Protein AF-A0A933HJ21-F1 (afdb_monomer)

Solvent-accessible surface area (backbone atoms only — not comparable to full-atom values): 8090 Å² total; per-residue (Å²): 137,88,83,89,79,90,79,92,65,59,69,70,59,53,52,50,42,47,50,52,15,63,75,68,75,46,56,46,66,61,54,52,51,47,52,55,55,64,53,69,78,46,102,63,80,81,67,73,83,73,51,72,70,55,31,57,49,48,50,71,50,69,80,52,71,69,54,49,54,50,50,52,51,45,52,51,29,51,75,68,71,67,54,47,75,68,54,48,53,50,48,49,55,53,48,53,50,50,53,52,40,50,52,53,22,52,52,29,45,50,52,47,13,60,76,69,74,48,51,55,69,57,47,30,56,78,70,70,52,74,79,80,80,89,124

Sequence (135 aa):
MGEAVILNLPEVVAARARQVASQTHRRVEDVLIEWLYQDALEPGAQALPHTEAELLQNINLGLSEVQWQRYHALVAKRRAETLTPQERHELVAMSDQIEQANAQRIESLVELAKLRQTSLDNLMHDLGITAPAYV

Secondary structure (DSSP, 8-state):
-PPP------HHHHHHHHHHHHHHT--HHHHHHHHHHHHTT-SS----PPPHHHHHHHHH----HHHHHHHHHHHHHHHTT---HHHHHHHHHHHHHHHHHHHHHHHHHHHHHHHTT--HHHHHHHTTPPPP---

Mean predicted aligned error: 14.51 Å

Nearest PDB structures (foldseek):
  6x94-assembly1_A  TM=4.654E-01  e=4.045E+00  Methanosarcina mazei Go1
  6dzi-assembly1_x  TM=3.267E-01  e=3.046E+00  Mycolicibacterium smegmatis MC2 155
  6hdz-assembly1_A  TM=4.062E-01  e=8.952E+00  Pseudomonas aeruginosa

pLDDT: mean 79.29, std 16.49, range [31.67, 97.62]

Structure (mmCIF, N/CA/C/O backbone):
data_AF-A0A933HJ21-F1
#
_entry.id   AF-A0A933HJ21-F1
#
loop_
_atom_site.group_PDB
_atom_site.id
_atom_site.type_symbol
_atom_site.label_atom_id
_atom_site.label_alt_id
_atom_site.label_comp_id
_atom_site.label_asym_id
_atom_site.label_entity_id
_atom_site.label_seq_id
_atom_site.pdbx_PDB_ins_code
_atom_site.Cartn_x
_atom_site.Cartn_y
_atom_site.Cartn_z
_atom_site.occupancy
_atom_site.B_iso_or_equiv
_atom_site.auth_seq_id
_atom_site.auth_comp_id
_atom_site.auth_asym_id
_atom_site.auth_atom_id
_atom_site.pdbx_PDB_model_num
ATOM 1 N N . MET A 1 1 ? 7.904 33.568 30.549 1.00 39.34 1 MET A N 1
ATOM 2 C CA . MET A 1 1 ? 7.290 34.294 29.418 1.00 39.34 1 MET A CA 1
ATOM 3 C C . MET A 1 1 ? 6.371 33.302 28.735 1.00 39.34 1 MET A C 1
ATOM 5 O O . MET A 1 1 ? 6.862 32.245 28.371 1.00 39.34 1 MET A O 1
ATOM 9 N N . GLY A 1 2 ? 5.060 33.545 28.719 1.00 57.31 2 GLY A N 1
ATOM 10 C CA . GLY A 1 2 ? 4.098 32.639 28.084 1.00 57.31 2 GLY A CA 1
ATOM 11 C C . GLY A 1 2 ? 3.806 33.117 26.668 1.00 57.31 2 GLY A C 1
ATOM 12 O O . GLY A 1 2 ? 3.466 34.284 26.490 1.00 57.31 2 GLY A O 1
ATOM 13 N N . GLU A 1 3 ? 3.971 32.241 25.685 1.00 70.00 3 GLU A N 1
ATOM 14 C CA . GLU A 1 3 ? 3.563 32.478 24.302 1.00 70.00 3 GLU A CA 1
ATOM 15 C C . GLU A 1 3 ? 2.151 31.908 24.116 1.00 70.00 3 GLU A C 1
ATOM 17 O O . GLU A 1 3 ? 1.863 30.796 24.559 1.00 70.00 3 GLU A O 1
ATOM 22 N N . ALA A 1 4 ? 1.242 32.694 23.539 1.00 73.19 4 ALA A N 1
ATOM 23 C CA . ALA A 1 4 ? -0.133 32.269 23.303 1.00 73.19 4 ALA A CA 1
ATOM 24 C C . ALA A 1 4 ? -0.254 31.722 21.878 1.00 73.19 4 ALA A C 1
ATOM 26 O O . ALA A 1 4 ? 0.022 32.435 20.915 1.00 73.19 4 ALA A O 1
ATOM 27 N N . VAL A 1 5 ? -0.694 30.471 21.750 1.00 68.81 5 VAL A N 1
ATOM 28 C CA . VAL A 1 5 ? -0.871 29.787 20.464 1.00 68.81 5 VAL A CA 1
ATOM 29 C C . VAL A 1 5 ? -2.349 29.457 20.276 1.00 68.81 5 VAL A C 1
ATOM 31 O O . VAL A 1 5 ? -3.000 28.953 21.191 1.00 68.81 5 VAL A O 1
ATOM 34 N N . ILE A 1 6 ? -2.890 29.749 19.092 1.00 76.69 6 ILE A N 1
ATOM 35 C CA . ILE A 1 6 ? -4.263 29.393 18.716 1.00 76.69 6 ILE A CA 1
ATOM 36 C C . ILE A 1 6 ? -4.210 28.082 17.934 1.00 76.69 6 ILE A C 1
ATOM 38 O O . ILE A 1 6 ? -3.559 28.003 16.895 1.00 76.69 6 ILE A O 1
ATOM 42 N N . LEU A 1 7 ? -4.906 27.060 18.431 1.00 70.94 7 LEU A N 1
ATOM 43 C CA . LEU A 1 7 ? -4.965 25.738 17.813 1.00 70.94 7 LEU A CA 1
ATOM 44 C C . LEU A 1 7 ? -6.322 25.548 17.133 1.00 70.94 7 LEU A C 1
ATOM 46 O O . LEU A 1 7 ? -7.363 25.628 17.787 1.00 70.94 7 LEU A O 1
ATOM 50 N N . ASN A 1 8 ? -6.314 25.281 15.826 1.00 72.38 8 ASN A N 1
ATOM 51 C CA . ASN A 1 8 ? -7.513 24.866 15.104 1.00 72.38 8 ASN A CA 1
ATOM 52 C C . ASN A 1 8 ? -7.621 23.338 15.165 1.00 72.38 8 ASN A C 1
ATOM 54 O O . ASN A 1 8 ? -6.852 22.635 14.512 1.00 72.38 8 ASN A O 1
ATOM 58 N N . LEU A 1 9 ? -8.533 22.833 15.996 1.00 71.50 9 LEU A N 1
ATOM 59 C CA . LEU A 1 9 ? -8.699 21.402 16.246 1.00 71.50 9 LEU A CA 1
ATOM 60 C C . LEU A 1 9 ? -9.934 20.868 15.510 1.00 71.50 9 LEU A C 1
ATOM 62 O O . LEU A 1 9 ? -10.975 21.531 15.529 1.00 71.50 9 LEU A O 1
ATOM 66 N N . PRO A 1 10 ? -9.879 19.648 14.944 1.00 71.62 10 PRO A N 1
ATOM 67 C CA . PRO A 1 10 ? -11.075 18.958 14.476 1.00 71.62 10 PRO A CA 1
ATOM 68 C C . PRO A 1 10 ? -12.120 18.848 15.594 1.00 71.62 10 PRO A C 1
ATOM 70 O O . PRO A 1 10 ? -11.778 18.595 16.753 1.00 71.62 10 PRO A O 1
ATOM 73 N N . GLU A 1 11 ? -13.402 18.987 15.248 1.00 66.31 11 GLU A N 1
ATOM 74 C CA . GLU A 1 11 ? -14.509 19.023 16.218 1.00 66.31 11 GLU A CA 1
ATOM 75 C C . GLU A 1 11 ? -14.522 17.793 17.143 1.00 66.31 11 GLU A C 1
ATOM 77 O O . GLU A 1 11 ? -14.707 17.916 18.354 1.00 66.31 11 GLU A O 1
ATOM 82 N N . VAL A 1 12 ? -14.204 16.620 16.589 1.00 61.22 12 VAL A N 1
ATOM 83 C CA . VAL A 1 12 ? -14.104 15.347 17.320 1.00 61.22 12 VAL A CA 1
ATOM 84 C C . VAL A 1 12 ? -13.010 15.384 18.396 1.00 61.22 12 VAL A C 1
ATOM 86 O O . VAL A 1 12 ? -13.229 14.938 19.524 1.00 61.22 12 VAL A O 1
ATOM 89 N N . VAL A 1 13 ? -11.839 15.949 18.083 1.00 72.19 13 VAL A N 1
ATOM 90 C CA . VAL A 1 13 ? -10.703 16.049 19.018 1.00 72.19 13 VAL A CA 1
ATOM 91 C C . VAL A 1 13 ? -11.027 17.040 20.133 1.00 72.19 13 VAL A C 1
ATOM 93 O O . VAL A 1 13 ? -10.821 16.747 21.312 1.00 72.19 13 VAL A O 1
ATOM 96 N N . ALA A 1 14 ? -11.617 18.183 19.777 1.00 77.50 14 ALA A N 1
ATOM 97 C CA . ALA A 1 14 ? -12.049 19.185 20.744 1.00 77.50 14 ALA A CA 1
ATOM 98 C C . ALA A 1 14 ? -13.138 18.650 21.692 1.00 77.50 14 ALA A C 1
ATOM 100 O O . ALA A 1 14 ? -13.105 18.942 22.889 1.00 77.50 14 ALA A O 1
ATOM 101 N N . ALA A 1 15 ? -14.090 17.859 21.186 1.00 70.88 15 ALA A N 1
ATOM 102 C CA . ALA A 1 15 ? -15.126 17.228 22.002 1.00 70.88 15 ALA A CA 1
ATOM 103 C C . ALA A 1 15 ? -14.524 16.222 22.995 1.00 70.88 15 ALA A C 1
ATOM 105 O O . ALA A 1 15 ? -14.838 16.259 24.188 1.00 70.88 15 ALA A O 1
ATOM 106 N N . ARG A 1 16 ? -13.592 15.381 22.532 1.00 68.56 16 ARG A N 1
ATOM 107 C CA . ARG A 1 16 ? -12.910 14.392 23.374 1.00 68.56 16 ARG A CA 1
ATOM 108 C C . ARG A 1 16 ? -12.058 15.043 24.464 1.00 68.56 16 ARG A C 1
ATOM 110 O O . ARG A 1 16 ? -12.124 14.610 25.611 1.00 68.56 16 ARG A O 1
ATOM 117 N N . ALA A 1 17 ? -11.312 16.101 24.142 1.00 78.38 17 ALA A N 1
ATOM 118 C CA . ALA A 1 17 ? -10.515 16.840 25.125 1.00 78.38 17 ALA A CA 1
ATOM 119 C C . ALA A 1 17 ? -11.397 17.420 26.243 1.00 78.38 17 ALA A C 1
ATOM 121 O O . ALA A 1 17 ? -11.086 17.270 27.424 1.00 78.38 17 ALA A O 1
ATOM 122 N N . ARG A 1 18 ? -12.549 18.007 25.885 1.00 83.88 18 ARG A N 1
ATOM 123 C CA . ARG A 1 18 ? -13.529 18.512 26.865 1.00 83.88 18 ARG A CA 1
ATOM 124 C C . ARG A 1 18 ? -14.114 17.401 27.733 1.00 83.88 18 ARG A C 1
ATOM 126 O O . ARG A 1 18 ? -14.305 17.607 28.928 1.00 83.88 18 ARG A O 1
ATOM 133 N N . GLN A 1 19 ? -14.389 16.236 27.151 1.00 74.75 19 GLN A N 1
ATOM 134 C CA . GLN A 1 19 ? -14.909 15.084 27.884 1.00 74.75 19 GLN A CA 1
ATOM 135 C C . GLN A 1 19 ? -13.886 14.530 28.885 1.00 74.75 19 GLN A C 1
ATOM 137 O O . GLN A 1 19 ? -14.235 14.228 30.021 1.00 74.75 19 GLN A O 1
ATOM 142 N N . VAL A 1 20 ? -12.616 14.416 28.497 1.00 74.75 20 VAL A N 1
ATOM 143 C CA . VAL A 1 20 ? -11.556 13.955 29.407 1.00 74.75 20 VAL A CA 1
ATOM 144 C C . VAL A 1 20 ? -11.326 14.972 30.521 1.00 74.75 20 VAL A C 1
ATOM 146 O O . VAL A 1 20 ? -11.216 14.588 31.684 1.00 74.75 20 VAL A O 1
ATOM 149 N N . ALA A 1 21 ? -11.324 16.264 30.193 1.00 88.12 21 ALA A N 1
ATOM 150 C CA . ALA A 1 21 ? -11.221 17.347 31.165 1.00 88.12 21 ALA A CA 1
ATOM 151 C C . ALA A 1 21 ? -12.350 17.292 32.212 1.00 88.12 21 ALA A C 1
ATOM 153 O O . ALA A 1 21 ? -12.082 17.364 33.412 1.00 88.12 21 ALA A O 1
ATOM 154 N N . SER A 1 22 ? -13.599 17.068 31.783 1.00 87.62 22 SER A N 1
ATOM 155 C CA . SER A 1 22 ? -14.736 16.964 32.706 1.00 87.62 22 SER A CA 1
ATOM 156 C C . SER A 1 22 ? -14.679 15.713 33.585 1.00 87.62 22 SER A C 1
ATOM 158 O O . SER A 1 22 ? -14.943 15.797 34.781 1.00 87.62 22 SER A O 1
ATOM 160 N N . GLN A 1 23 ? -14.277 14.566 33.030 1.00 79.25 23 GLN A N 1
ATOM 161 C CA . GLN A 1 23 ? -14.153 13.314 33.784 1.00 79.25 23 GLN A CA 1
ATOM 162 C C . GLN A 1 23 ? -13.027 13.372 34.820 1.00 79.25 23 GLN A C 1
ATOM 164 O O . GLN A 1 23 ? -13.178 12.894 35.943 1.00 79.25 23 GLN A O 1
ATOM 169 N N . THR A 1 24 ? -11.903 13.983 34.454 1.00 78.88 24 THR A N 1
ATOM 170 C CA . THR A 1 24 ? -10.705 14.056 35.301 1.00 78.88 24 THR A CA 1
ATOM 171 C C . THR A 1 24 ? -10.677 15.282 36.214 1.00 78.88 24 THR A C 1
ATOM 173 O O . THR A 1 24 ? -9.744 15.416 37.000 1.00 78.88 24 THR A O 1
ATOM 176 N N . HIS A 1 25 ? -11.692 16.156 36.147 1.00 89.50 25 HIS A N 1
ATOM 177 C CA . HIS A 1 25 ? -11.733 17.450 36.846 1.00 89.50 25 HIS A CA 1
ATOM 178 C C . HIS A 1 25 ? -10.494 18.319 36.564 1.00 89.50 25 HIS A C 1
ATOM 180 O O . HIS A 1 25 ? -9.984 19.021 37.437 1.00 89.50 25 HIS A O 1
ATOM 186 N N . ARG A 1 26 ? -10.005 18.270 35.323 1.00 87.25 26 ARG A N 1
ATOM 187 C CA . ARG A 1 26 ? -8.855 19.044 34.844 1.00 87.25 26 ARG A CA 1
ATOM 188 C C . ARG A 1 26 ? -9.307 20.108 33.856 1.00 87.25 26 ARG A C 1
ATOM 190 O O . ARG A 1 26 ? -10.406 20.041 33.308 1.00 87.25 26 ARG A O 1
ATOM 197 N N . ARG A 1 27 ? -8.454 21.100 33.612 1.00 90.25 27 ARG A N 1
ATOM 198 C CA . ARG A 1 27 ? -8.696 22.088 32.557 1.00 90.25 27 ARG A CA 1
ATOM 199 C C . ARG A 1 27 ? -8.394 21.460 31.195 1.00 90.25 27 ARG A C 1
ATOM 201 O O . ARG A 1 27 ? -7.539 20.582 31.088 1.00 90.25 27 ARG A O 1
ATOM 208 N N . VAL A 1 28 ? -9.098 21.895 30.153 1.00 85.00 28 VAL A N 1
ATOM 209 C CA . VAL A 1 28 ? -8.967 21.305 28.810 1.00 85.00 28 VAL A CA 1
ATOM 210 C C . VAL A 1 28 ? -7.591 21.582 28.203 1.00 85.00 28 VAL A C 1
ATOM 212 O O . VAL A 1 28 ? -7.022 20.722 27.543 1.00 85.00 28 VAL A O 1
ATOM 215 N N . GLU A 1 29 ? -7.022 22.746 28.493 1.00 86.69 29 GLU A N 1
ATOM 216 C CA . GLU A 1 29 ? -5.670 23.142 28.119 1.00 86.69 29 GLU A CA 1
ATOM 217 C C . GLU A 1 29 ? -4.605 22.224 28.721 1.00 86.69 29 GLU A C 1
ATOM 219 O O . GLU A 1 29 ? -3.685 21.853 28.006 1.00 86.69 29 GLU A O 1
ATOM 224 N N . ASP A 1 30 ? -4.748 21.778 29.972 1.00 84.56 30 ASP A N 1
ATOM 225 C CA . ASP A 1 30 ? -3.770 20.881 30.603 1.00 84.56 30 ASP A CA 1
ATOM 226 C C . ASP A 1 30 ? -3.779 19.496 29.940 1.00 84.56 30 ASP A C 1
ATOM 228 O O . ASP A 1 30 ? -2.734 18.867 29.794 1.00 84.56 30 ASP A O 1
ATOM 232 N N . VAL A 1 31 ? -4.959 19.034 29.516 1.00 79.56 31 VAL A N 1
ATOM 233 C CA . VAL A 1 31 ? -5.126 17.777 28.770 1.00 79.56 31 VAL A CA 1
ATOM 234 C C . VAL A 1 31 ? -4.533 17.901 27.367 1.00 79.56 31 VAL A C 1
ATOM 236 O O . VAL A 1 31 ? -3.816 17.010 26.926 1.00 79.56 31 VAL A O 1
ATOM 239 N N . LEU A 1 32 ? -4.792 19.015 26.675 1.00 83.25 32 LEU A N 1
ATOM 240 C CA . LEU A 1 32 ? -4.245 19.271 25.339 1.00 83.25 32 LEU A CA 1
ATOM 241 C C . LEU A 1 32 ? -2.722 19.403 25.367 1.00 83.25 32 LEU A C 1
ATOM 243 O O . LEU A 1 32 ? -2.046 18.839 24.517 1.00 83.25 32 LEU A O 1
ATOM 247 N N . ILE A 1 33 ? -2.185 20.118 26.352 1.00 81.69 33 ILE A N 1
ATOM 248 C CA . ILE A 1 33 ? -0.746 20.269 26.557 1.00 81.69 33 ILE A CA 1
ATOM 249 C C . ILE A 1 33 ? -0.105 18.906 26.836 1.00 81.69 33 ILE A C 1
ATOM 251 O O . ILE A 1 33 ? 0.929 18.592 26.258 1.00 81.69 33 ILE A O 1
ATOM 255 N N . GLU A 1 34 ? -0.725 18.069 27.669 1.00 73.94 34 GLU A N 1
ATOM 256 C CA . GLU A 1 34 ? -0.237 16.713 27.925 1.00 73.94 34 GLU A CA 1
ATOM 257 C C . GLU A 1 34 ? -0.264 15.843 26.666 1.00 73.94 34 GLU A C 1
ATOM 259 O O . GLU A 1 34 ? 0.721 15.169 26.396 1.00 73.94 34 GLU A O 1
ATOM 264 N N . TRP A 1 35 ? -1.327 15.894 25.860 1.00 76.12 35 TRP A N 1
ATOM 265 C CA . TRP A 1 35 ? -1.377 15.180 24.579 1.00 76.12 35 TRP A CA 1
ATOM 266 C C . TRP A 1 35 ? -0.302 15.672 23.602 1.00 76.12 35 TRP A C 1
ATOM 268 O O . TRP A 1 35 ? 0.353 14.855 22.963 1.00 76.12 35 TRP A O 1
ATOM 278 N N . LEU A 1 36 ? -0.051 16.985 23.548 1.00 72.19 36 LEU A N 1
ATOM 279 C CA . LEU A 1 36 ? 1.035 17.567 22.750 1.00 72.19 36 LEU A CA 1
ATOM 280 C C . LEU A 1 36 ? 2.420 17.126 23.248 1.00 72.19 36 LEU A C 1
ATOM 282 O O . LEU A 1 36 ? 3.313 16.890 22.439 1.00 72.19 36 LEU A O 1
ATOM 286 N N . TYR A 1 37 ? 2.610 16.996 24.564 1.00 65.44 37 TYR A N 1
ATOM 287 C CA . TYR A 1 37 ? 3.861 16.491 25.136 1.00 65.44 37 TYR A CA 1
ATOM 288 C C . TYR A 1 37 ? 4.017 14.972 25.002 1.00 65.44 37 TYR A C 1
ATOM 290 O O . TYR A 1 37 ? 5.148 14.500 24.905 1.00 65.44 37 TYR A O 1
ATOM 298 N N . GLN A 1 38 ? 2.918 14.214 24.979 1.00 56.25 38 GLN A N 1
ATOM 299 C CA . GLN A 1 38 ? 2.934 12.766 24.759 1.00 56.25 38 GLN A CA 1
ATOM 300 C C . GLN A 1 38 ? 3.290 12.411 23.308 1.00 56.25 38 GLN A C 1
ATOM 302 O O . GLN A 1 38 ? 4.020 11.446 23.106 1.00 56.25 38 GLN A O 1
ATOM 307 N N . ASP A 1 39 ? 2.889 13.228 22.327 1.00 44.50 39 ASP A N 1
ATOM 308 C CA . ASP A 1 39 ? 3.308 13.082 20.920 1.00 44.50 39 ASP A CA 1
ATOM 309 C C . ASP A 1 39 ? 4.747 13.573 20.660 1.00 44.50 39 ASP A C 1
ATOM 311 O O . ASP A 1 39 ? 5.412 13.114 19.735 1.00 44.50 39 ASP A O 1
ATOM 315 N N . ALA A 1 40 ? 5.276 14.490 21.478 1.00 44.03 40 ALA A N 1
ATOM 316 C CA . ALA A 1 40 ? 6.598 15.088 21.253 1.00 44.03 40 ALA A CA 1
ATOM 317 C C . ALA A 1 40 ? 7.795 14.181 21.619 1.00 44.03 40 ALA A C 1
ATOM 319 O O . ALA A 1 40 ? 8.939 14.557 21.353 1.00 44.03 40 ALA A O 1
ATOM 320 N N . LEU A 1 41 ? 7.562 13.013 22.230 1.00 38.72 41 LEU A N 1
ATOM 321 C CA . LEU A 1 41 ? 8.609 12.044 22.594 1.00 38.72 41 LEU A CA 1
ATOM 322 C C . LEU A 1 41 ? 8.753 10.877 21.606 1.00 38.72 41 LEU A C 1
ATOM 324 O O . LEU A 1 41 ? 9.685 10.091 21.751 1.00 38.72 41 LEU A O 1
ATOM 328 N N . GLU A 1 42 ? 7.923 10.817 20.563 1.00 38.69 42 GLU A N 1
ATOM 329 C CA . GLU A 1 42 ? 8.058 9.856 19.469 1.00 38.69 42 GLU A CA 1
ATOM 330 C C . GLU A 1 42 ? 8.046 10.614 18.129 1.00 38.69 42 GLU A C 1
ATOM 332 O O . GLU A 1 42 ? 6.990 11.050 17.668 1.00 38.69 42 GLU A O 1
ATOM 337 N N . PRO A 1 43 ? 9.195 10.786 17.446 1.00 38.94 43 PRO A N 1
ATOM 338 C CA . PRO A 1 43 ? 9.207 11.135 16.032 1.00 38.94 43 PRO A CA 1
ATOM 339 C C . PRO A 1 43 ? 8.709 9.915 15.241 1.00 38.94 43 PRO A C 1
ATOM 341 O O . PRO A 1 43 ? 9.479 9.153 14.665 1.00 38.94 43 PRO A O 1
ATOM 344 N N . GLY A 1 44 ? 7.397 9.713 15.281 1.00 39.28 44 GLY A N 1
ATOM 345 C CA . GLY A 1 44 ? 6.692 8.537 14.792 1.00 39.28 44 GLY A CA 1
ATOM 346 C C . GLY A 1 44 ? 5.200 8.830 14.779 1.00 39.28 44 GLY A C 1
ATOM 347 O O . GLY A 1 44 ? 4.452 8.310 15.596 1.00 39.28 44 GLY A O 1
ATOM 348 N N . ALA A 1 45 ? 4.811 9.737 13.884 1.00 35.16 45 ALA A N 1
ATOM 349 C CA . ALA A 1 45 ? 3.448 10.136 13.564 1.00 35.16 45 ALA A CA 1
ATOM 350 C C . ALA A 1 45 ? 2.391 9.062 13.884 1.00 35.16 45 ALA A C 1
ATOM 352 O O . ALA A 1 45 ? 2.255 8.080 13.154 1.00 35.16 45 ALA A O 1
ATOM 353 N N . GLN A 1 46 ? 1.566 9.296 14.906 1.00 40.78 46 GLN A N 1
ATOM 354 C CA . GLN A 1 46 ? 0.231 8.709 14.918 1.00 40.78 46 GLN A CA 1
ATOM 355 C C . GLN A 1 46 ? -0.588 9.477 13.882 1.00 40.78 46 GLN A C 1
ATOM 357 O O . GLN A 1 46 ? -1.268 10.457 14.186 1.00 40.78 46 GLN A O 1
ATOM 362 N N . ALA A 1 47 ? -0.461 9.062 12.619 1.00 46.56 47 ALA A N 1
ATOM 363 C CA . ALA A 1 47 ? -1.429 9.419 11.599 1.00 46.56 47 ALA A CA 1
ATOM 364 C C . ALA A 1 47 ? -2.823 9.119 12.169 1.00 46.56 47 ALA A C 1
ATOM 366 O O . ALA A 1 47 ? -3.041 8.062 12.769 1.00 46.56 47 ALA A O 1
ATOM 367 N N . LEU A 1 48 ? -3.743 10.081 12.056 1.00 48.22 48 LEU A N 1
ATOM 368 C CA . LEU A 1 48 ? -5.144 9.872 12.419 1.00 48.22 48 LEU A CA 1
ATOM 369 C C . LEU A 1 48 ? -5.600 8.525 11.834 1.00 48.22 48 LEU A C 1
ATOM 371 O O . LEU A 1 48 ? -5.274 8.261 10.676 1.00 48.22 48 LEU A O 1
ATOM 375 N N . PRO A 1 49 ? -6.316 7.677 12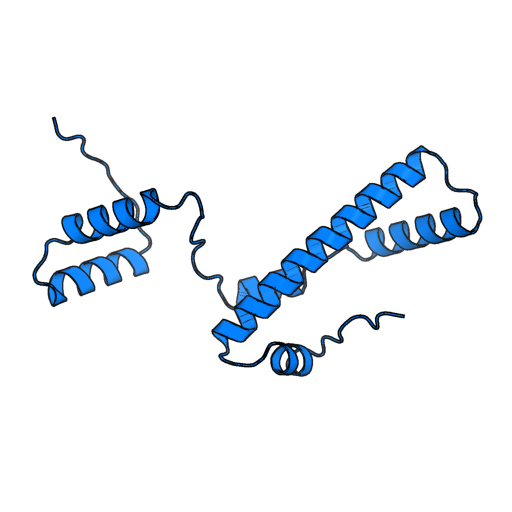.597 1.00 57.12 49 PRO A N 1
ATOM 376 C CA . PRO A 1 49 ? -6.736 6.379 12.092 1.00 57.12 49 PRO A CA 1
ATOM 377 C C . PRO A 1 49 ? -7.510 6.585 10.791 1.00 57.12 49 PRO A C 1
ATOM 379 O O . PRO A 1 49 ? -8.505 7.316 10.775 1.00 57.12 49 PRO A O 1
ATOM 382 N N . HIS A 1 50 ? -7.019 5.977 9.711 1.00 64.56 50 HIS A N 1
ATOM 383 C CA . HIS A 1 50 ? -7.645 6.072 8.402 1.00 64.56 50 HIS A CA 1
ATOM 384 C C . HIS A 1 50 ? -9.099 5.622 8.476 1.00 64.56 50 HIS A C 1
ATOM 386 O O . HIS A 1 50 ? -9.446 4.654 9.165 1.00 64.56 50 HIS A O 1
ATOM 392 N N . THR A 1 51 ? -9.967 6.321 7.750 1.00 85.38 51 THR A N 1
ATOM 393 C CA . THR A 1 51 ? -11.345 5.853 7.607 1.00 85.38 51 THR A CA 1
ATOM 394 C C . THR A 1 51 ? -11.366 4.550 6.809 1.00 85.38 51 THR A C 1
ATOM 396 O O . THR A 1 51 ? -10.512 4.301 5.958 1.00 85.38 51 THR A O 1
ATOM 399 N N . GLU A 1 52 ? -12.376 3.711 7.035 1.00 84.75 52 GLU A N 1
ATOM 400 C CA . GLU A 1 52 ? -12.537 2.467 6.273 1.00 84.75 52 GLU A CA 1
ATOM 401 C C . GLU A 1 52 ? -12.549 2.711 4.751 1.00 84.75 52 GLU A C 1
ATOM 403 O O . GLU A 1 52 ? -11.968 1.949 3.978 1.00 84.75 52 GLU A O 1
ATOM 408 N N . ALA A 1 53 ? -13.166 3.815 4.321 1.00 82.00 53 ALA A N 1
ATOM 409 C CA . ALA A 1 53 ? -13.229 4.216 2.920 1.00 82.00 53 ALA A CA 1
ATOM 410 C C . ALA A 1 53 ? -11.858 4.608 2.343 1.00 82.00 53 ALA A C 1
ATOM 412 O O . ALA A 1 53 ? -11.597 4.343 1.170 1.00 82.00 53 ALA A O 1
ATOM 413 N N . GLU A 1 54 ? -10.980 5.233 3.131 1.00 85.94 54 GLU A N 1
ATOM 414 C CA . GLU A 1 54 ? -9.601 5.532 2.720 1.00 85.94 54 GLU A CA 1
ATOM 415 C C . GLU A 1 54 ? -8.783 4.251 2.575 1.00 85.94 54 GLU A C 1
ATOM 417 O O . GLU A 1 54 ? -8.119 4.061 1.559 1.00 85.94 54 GLU A O 1
ATOM 422 N N . LEU A 1 55 ? -8.895 3.333 3.538 1.00 85.88 55 LEU A N 1
ATOM 423 C CA . LEU A 1 55 ? -8.201 2.046 3.491 1.00 85.88 55 LEU A CA 1
ATOM 424 C C . LEU A 1 55 ? -8.609 1.239 2.257 1.00 85.88 55 LEU A C 1
ATOM 426 O O . LEU A 1 55 ? -7.752 0.732 1.538 1.00 85.88 55 LEU A O 1
ATOM 430 N N . LEU A 1 56 ? -9.907 1.176 1.950 1.00 84.81 56 LEU A N 1
ATOM 431 C CA . LEU A 1 56 ? -10.404 0.509 0.744 1.00 84.81 56 LEU A CA 1
ATOM 432 C C . LEU A 1 56 ? -9.931 1.188 -0.549 1.00 84.81 56 LEU A C 1
ATOM 434 O O . LEU A 1 56 ? -9.658 0.499 -1.532 1.00 84.81 56 LEU A O 1
ATOM 438 N N . GLN A 1 57 ? -9.805 2.517 -0.575 1.00 84.38 57 GLN A N 1
ATOM 439 C CA . GLN A 1 57 ? -9.222 3.221 -1.722 1.00 84.38 57 GLN A CA 1
ATOM 440 C C . GLN A 1 57 ? -7.740 2.878 -1.888 1.00 84.38 57 GLN A C 1
ATOM 442 O O . GLN A 1 57 ? -7.328 2.514 -2.987 1.00 84.38 57 GLN A O 1
ATOM 447 N N . ASN A 1 58 ? -6.966 2.900 -0.802 1.00 82.12 58 ASN A N 1
ATOM 448 C CA . ASN A 1 58 ? -5.545 2.550 -0.804 1.00 82.12 58 ASN A CA 1
ATOM 449 C C . ASN A 1 58 ? -5.304 1.103 -1.233 1.00 82.12 58 ASN A C 1
ATOM 451 O O . ASN A 1 58 ? -4.398 0.834 -2.018 1.00 82.12 58 ASN A O 1
ATOM 455 N N . ILE A 1 59 ? -6.165 0.177 -0.807 1.00 81.44 59 ILE A N 1
ATOM 456 C CA . ILE A 1 59 ? -6.125 -1.215 -1.262 1.00 81.44 59 ILE A CA 1
ATOM 457 C C . ILE A 1 59 ? -6.332 -1.297 -2.778 1.00 81.44 59 ILE A C 1
ATOM 459 O O . ILE A 1 59 ? -5.682 -2.102 -3.440 1.00 81.44 59 ILE A O 1
ATOM 463 N N . ASN A 1 60 ? -7.188 -0.463 -3.362 1.00 80.81 60 ASN A N 1
ATOM 464 C CA . ASN A 1 60 ? -7.468 -0.488 -4.799 1.00 80.81 60 ASN A CA 1
ATOM 465 C C . ASN A 1 60 ? -6.498 0.354 -5.644 1.00 80.81 60 ASN A C 1
ATOM 467 O O . ASN A 1 60 ? -6.513 0.238 -6.870 1.00 80.81 60 ASN A O 1
ATOM 471 N N . LEU A 1 61 ? -5.633 1.158 -5.020 1.00 79.38 61 LEU A N 1
ATOM 472 C CA . LEU A 1 61 ? -4.604 1.922 -5.718 1.00 79.38 61 LEU A CA 1
ATOM 473 C C . LEU A 1 61 ? -3.507 0.997 -6.270 1.00 79.38 61 LEU A C 1
ATOM 475 O O . LEU A 1 61 ? -3.086 0.024 -5.646 1.00 79.38 61 LEU A O 1
ATOM 479 N N . GLY A 1 62 ? -3.055 1.301 -7.484 1.00 75.06 62 GLY A N 1
ATOM 480 C CA . GLY A 1 62 ? -2.045 0.544 -8.214 1.00 75.06 62 GLY A CA 1
ATOM 481 C C . GLY A 1 62 ? -1.735 1.202 -9.557 1.00 75.06 62 GLY A C 1
ATOM 482 O O . GLY A 1 62 ? -2.201 2.305 -9.843 1.00 75.06 62 GLY A O 1
ATOM 483 N N . LEU A 1 63 ? -0.947 0.527 -10.395 1.00 79.38 63 LEU A N 1
ATOM 484 C CA . LEU A 1 63 ? -0.679 1.002 -11.751 1.00 79.38 63 LEU A CA 1
ATOM 485 C C . LEU A 1 63 ? -1.961 1.008 -12.599 1.00 79.38 63 LEU A C 1
ATOM 487 O O . LEU A 1 63 ? -2.758 0.069 -12.554 1.00 79.38 63 LEU A O 1
ATOM 491 N N . SER A 1 64 ? -2.117 2.044 -13.424 1.00 87.44 64 SER A N 1
ATOM 492 C CA . SER A 1 64 ? -3.137 2.085 -14.474 1.00 87.44 64 SER A CA 1
ATOM 493 C C . SER A 1 64 ? -2.921 0.974 -15.504 1.00 87.44 64 SER A C 1
ATOM 495 O O . SER A 1 64 ? -1.815 0.456 -15.671 1.00 87.44 64 SER A O 1
ATOM 497 N N . GLU A 1 65 ? -3.966 0.640 -16.257 1.00 86.00 65 GLU A N 1
ATOM 498 C CA . GLU A 1 65 ? -3.891 -0.379 -17.309 1.00 86.00 65 GLU A CA 1
ATOM 499 C C . GLU A 1 65 ? -2.787 -0.080 -18.339 1.00 86.00 65 GLU A C 1
ATOM 501 O O . GLU A 1 65 ? -2.023 -0.966 -18.717 1.00 86.00 65 GLU A O 1
ATOM 506 N N . VAL A 1 66 ? -2.628 1.189 -18.724 1.00 92.31 66 VAL A N 1
ATOM 507 C CA . VAL A 1 66 ? -1.575 1.630 -19.653 1.00 92.31 66 VAL A CA 1
ATOM 508 C C . VAL A 1 66 ? -0.178 1.395 -19.066 1.00 92.31 66 VAL A C 1
ATOM 510 O O . VAL A 1 66 ? 0.727 0.940 -19.769 1.00 92.31 66 VAL A O 1
ATOM 513 N N . GLN A 1 67 ? 0.008 1.658 -17.770 1.00 90.50 67 GLN A N 1
ATOM 514 C CA . GLN A 1 67 ? 1.272 1.381 -17.085 1.00 90.50 67 GLN A CA 1
ATOM 515 C C . GLN A 1 67 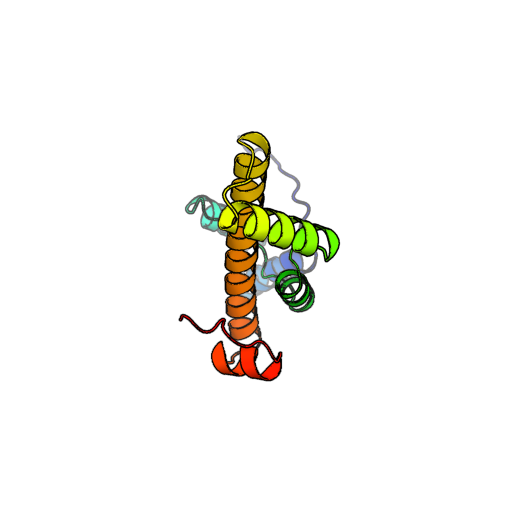? 1.544 -0.129 -17.012 1.00 90.50 67 GLN A C 1
ATOM 517 O O . GLN A 1 67 ? 2.662 -0.553 -17.295 1.00 90.50 67 GLN A O 1
ATOM 522 N N . TRP A 1 68 ? 0.539 -0.961 -16.729 1.0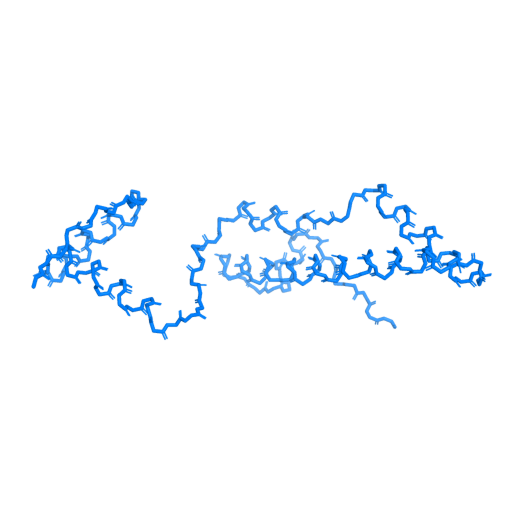0 90.31 68 TRP A N 1
ATOM 523 C CA . TRP A 1 68 ? 0.699 -2.420 -16.764 1.00 90.31 68 TRP A CA 1
ATOM 524 C C . TRP A 1 68 ? 1.078 -2.938 -18.154 1.00 90.31 68 TRP A C 1
ATOM 526 O O . TRP A 1 68 ? 2.002 -3.742 -18.284 1.00 90.31 68 TRP A O 1
ATOM 536 N N . GLN A 1 69 ? 0.433 -2.439 -19.210 1.00 94.25 69 GLN A N 1
ATOM 537 C CA . GLN A 1 69 ? 0.783 -2.783 -20.590 1.00 94.25 69 GLN A CA 1
ATOM 538 C C . GLN A 1 69 ? 2.236 -2.413 -20.911 1.00 94.25 69 GLN A C 1
ATOM 540 O O . GLN A 1 69 ? 2.973 -3.223 -21.484 1.00 94.25 69 GLN A O 1
ATOM 545 N N . ARG A 1 70 ? 2.682 -1.219 -20.497 1.00 96.50 70 ARG A N 1
ATOM 546 C CA . ARG A 1 70 ? 4.072 -0.784 -20.673 1.00 96.50 70 ARG A CA 1
ATOM 547 C C . ARG A 1 70 ? 5.044 -1.675 -19.902 1.00 96.50 70 ARG A C 1
ATOM 549 O O . ARG A 1 70 ? 6.022 -2.136 -20.489 1.00 96.50 70 ARG A O 1
ATOM 556 N N . TYR A 1 71 ? 4.748 -1.979 -18.642 1.00 94.81 71 TYR A N 1
ATOM 557 C CA . TYR A 1 71 ? 5.546 -2.886 -17.821 1.00 94.81 71 TYR A CA 1
ATOM 558 C C . TYR A 1 71 ? 5.698 -4.261 -18.488 1.00 94.81 71 TYR A C 1
ATOM 560 O O . TYR A 1 71 ? 6.816 -4.746 -18.672 1.00 94.81 71 TYR A O 1
ATOM 568 N N . HIS A 1 72 ? 4.599 -4.868 -18.941 1.00 95.62 72 HIS A N 1
ATOM 569 C CA . HIS A 1 72 ? 4.638 -6.166 -19.617 1.00 95.62 72 HIS A CA 1
ATOM 570 C C . HIS A 1 72 ? 5.429 -6.129 -20.928 1.00 95.62 72 HIS A C 1
ATOM 572 O O . HIS A 1 72 ? 6.193 -7.058 -21.203 1.00 95.62 72 HIS A O 1
ATOM 578 N N . ALA A 1 73 ? 5.316 -5.051 -21.710 1.00 97.25 73 ALA A N 1
ATOM 579 C CA . ALA A 1 73 ? 6.118 -4.868 -22.916 1.00 97.25 73 ALA A CA 1
ATOM 580 C C . ALA A 1 73 ? 7.623 -4.794 -22.600 1.00 97.25 73 ALA A C 1
ATOM 582 O O . ALA A 1 73 ? 8.432 -5.427 -23.282 1.00 97.25 73 ALA A O 1
ATOM 583 N N . LEU A 1 74 ? 8.009 -4.077 -21.540 1.00 97.44 74 LEU A N 1
ATOM 584 C CA . LEU A 1 74 ? 9.397 -3.998 -21.078 1.00 97.44 74 LEU A CA 1
ATOM 585 C C . LEU A 1 74 ? 9.908 -5.355 -20.570 1.00 97.44 74 LEU A C 1
ATOM 587 O O . LEU A 1 74 ? 11.019 -5.761 -20.911 1.00 97.44 74 LEU A O 1
ATOM 591 N N . VAL A 1 75 ? 9.094 -6.109 -19.826 1.00 96.44 75 VAL A N 1
ATOM 592 C CA . VAL A 1 75 ? 9.435 -7.474 -19.389 1.00 96.44 75 VAL A CA 1
ATOM 593 C C . VAL A 1 75 ? 9.622 -8.412 -20.584 1.00 96.44 75 VAL A C 1
ATOM 595 O O . VAL A 1 75 ? 10.567 -9.204 -20.596 1.00 96.44 75 VAL A O 1
ATOM 598 N N . ALA A 1 76 ? 8.769 -8.317 -21.608 1.00 97.25 76 ALA A N 1
ATOM 599 C CA . ALA A 1 76 ? 8.908 -9.100 -22.833 1.00 97.25 76 ALA A CA 1
ATOM 600 C C . ALA A 1 76 ? 10.213 -8.763 -23.572 1.00 97.25 76 ALA A C 1
ATOM 602 O O . ALA A 1 76 ? 10.964 -9.670 -23.928 1.00 97.25 76 ALA A O 1
ATOM 603 N N . LYS A 1 77 ? 10.545 -7.472 -23.712 1.00 97.50 77 LYS A N 1
ATOM 604 C CA . LYS A 1 77 ? 11.829 -7.026 -24.278 1.00 97.50 77 LYS A CA 1
ATOM 605 C C . LYS A 1 77 ? 13.031 -7.498 -23.462 1.00 97.50 77 LYS A C 1
ATOM 607 O O . LYS A 1 77 ? 14.035 -7.884 -24.049 1.00 97.50 77 LYS A O 1
ATOM 612 N N . ARG A 1 78 ? 12.936 -7.506 -22.125 1.00 96.44 78 ARG A N 1
ATOM 613 C CA . ARG A 1 78 ? 13.978 -8.058 -21.242 1.00 96.44 78 ARG A CA 1
ATOM 614 C C . ARG A 1 78 ? 14.215 -9.538 -21.531 1.00 96.44 78 ARG A C 1
ATOM 616 O O . ARG A 1 78 ? 15.360 -9.946 -21.651 1.00 96.44 78 ARG A O 1
ATOM 623 N N . ARG A 1 79 ? 13.141 -10.329 -21.652 1.00 95.94 79 ARG A N 1
ATOM 624 C CA . ARG A 1 79 ? 13.212 -11.769 -21.973 1.00 95.94 79 ARG A CA 1
ATOM 625 C C . ARG A 1 79 ? 13.768 -12.034 -23.373 1.00 95.94 79 ARG A C 1
ATOM 627 O O . ARG A 1 79 ? 14.421 -13.046 -23.568 1.00 95.94 79 ARG A O 1
ATOM 634 N N . ALA A 1 80 ? 13.507 -11.135 -24.318 1.00 97.38 80 ALA A N 1
ATOM 635 C CA . ALA A 1 80 ? 14.049 -11.190 -25.673 1.00 97.38 80 ALA A CA 1
ATOM 636 C C . ALA A 1 80 ? 15.473 -10.611 -25.792 1.00 97.38 80 ALA A C 1
ATOM 638 O O . ALA A 1 80 ? 16.006 -10.573 -26.894 1.00 97.38 80 ALA A O 1
ATOM 639 N N . GLU A 1 81 ? 16.064 -10.121 -24.695 1.00 96.00 81 GLU A N 1
ATOM 640 C CA . GLU A 1 81 ? 17.376 -9.453 -24.665 1.00 96.00 81 GLU A CA 1
ATOM 641 C C . GLU A 1 81 ? 17.485 -8.208 -25.573 1.00 96.00 81 GLU A C 1
ATOM 643 O O . GLU A 1 81 ? 18.574 -7.733 -25.880 1.00 96.00 81 GLU A O 1
ATOM 648 N N . THR A 1 82 ? 16.354 -7.608 -25.959 1.00 97.25 82 THR A N 1
ATOM 649 C CA . THR A 1 82 ? 16.288 -6.403 -26.811 1.00 97.25 82 THR A CA 1
ATOM 650 C C . THR A 1 82 ? 16.053 -5.118 -26.012 1.00 97.25 82 THR A C 1
ATOM 652 O O . THR A 1 82 ? 15.651 -4.098 -26.574 1.00 97.25 82 THR A O 1
ATOM 655 N N . LEU A 1 83 ? 16.191 -5.169 -24.686 1.00 96.44 83 LEU A N 1
ATOM 656 C CA . LEU A 1 83 ? 15.896 -4.044 -23.801 1.00 96.44 83 LEU A CA 1
ATOM 657 C C . LEU A 1 83 ? 17.020 -3.006 -23.870 1.00 96.44 83 LEU A C 1
ATOM 659 O O . LEU A 1 83 ? 18.172 -3.303 -23.553 1.00 96.44 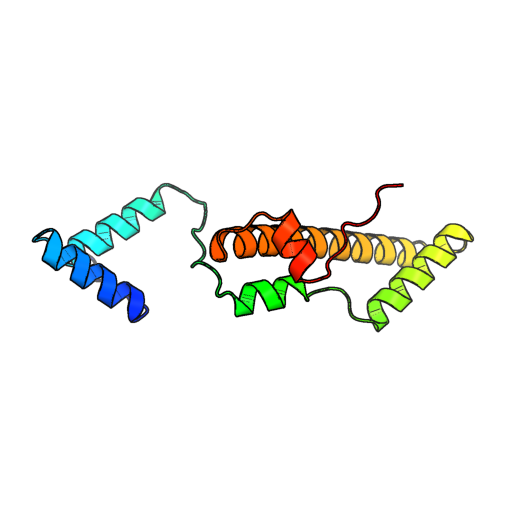83 LEU A O 1
ATOM 663 N N . THR A 1 84 ? 16.689 -1.774 -24.247 1.00 97.50 84 THR A N 1
ATOM 664 C CA . THR A 1 84 ? 17.681 -0.692 -24.264 1.00 97.50 84 THR A CA 1
ATOM 665 C C . THR A 1 84 ? 18.051 -0.245 -22.841 1.00 97.50 84 THR A C 1
ATOM 667 O O . THR A 1 84 ? 17.277 -0.457 -21.903 1.00 97.50 84 THR A O 1
ATOM 670 N N . PRO A 1 85 ? 19.202 0.425 -22.635 1.00 96.75 85 PRO A N 1
ATOM 671 C CA . PRO A 1 85 ? 19.572 0.941 -21.316 1.00 96.75 85 PRO A CA 1
ATOM 672 C C . PRO A 1 85 ? 18.517 1.877 -20.711 1.00 96.75 85 PRO A C 1
ATOM 674 O O . PRO A 1 85 ? 18.218 1.770 -19.525 1.00 96.75 85 PRO A O 1
ATOM 677 N N . GLN A 1 86 ? 17.912 2.749 -21.524 1.00 97.12 86 GLN A N 1
ATOM 678 C CA . GLN A 1 86 ? 16.842 3.648 -21.083 1.00 97.12 86 GLN A CA 1
ATOM 679 C C . GLN A 1 86 ? 15.594 2.869 -20.645 1.00 97.12 86 GLN A C 1
ATOM 681 O O . GLN A 1 86 ? 15.057 3.115 -19.569 1.00 97.12 86 GLN A O 1
ATOM 686 N N . GLU A 1 87 ? 15.171 1.883 -21.436 1.00 97.62 87 GLU A N 1
ATOM 687 C CA . GLU A 1 87 ? 14.038 1.011 -21.104 1.00 97.62 87 GLU A CA 1
ATOM 688 C C . GLU A 1 87 ? 14.308 0.133 -19.877 1.00 97.62 87 GLU A C 1
ATOM 690 O O . GLU A 1 87 ? 13.389 -0.197 -19.133 1.00 97.62 87 GLU A O 1
ATOM 695 N N . ARG A 1 88 ? 15.571 -0.223 -19.622 1.00 97.19 88 ARG A N 1
ATOM 696 C CA . ARG A 1 88 ? 15.969 -0.905 -18.389 1.00 97.19 88 ARG A CA 1
ATOM 697 C C . ARG A 1 88 ? 15.763 -0.013 -17.170 1.00 97.19 88 ARG A C 1
ATOM 699 O O . ARG A 1 88 ? 15.234 -0.493 -16.175 1.00 97.19 88 ARG A O 1
ATOM 706 N N . HIS A 1 89 ? 16.159 1.258 -17.241 1.00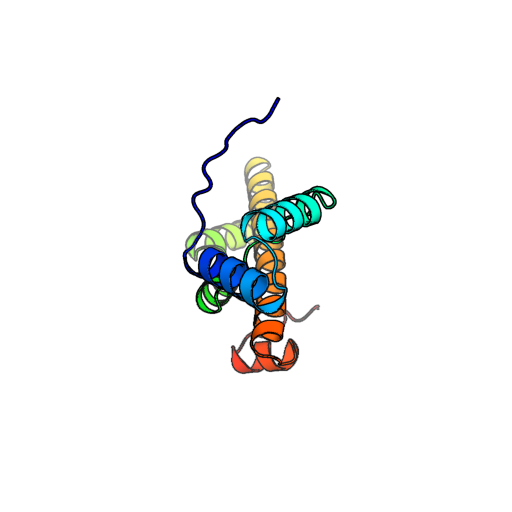 97.00 89 HIS A N 1
ATOM 707 C CA . HIS A 1 89 ? 15.905 2.212 -16.158 1.00 97.00 89 HIS A CA 1
ATOM 708 C C . HIS A 1 89 ? 14.407 2.410 -15.918 1.00 97.00 89 HIS A C 1
ATOM 710 O O . HIS A 1 89 ? 13.974 2.425 -14.770 1.00 97.00 89 HIS A O 1
ATOM 716 N N . GLU A 1 90 ? 13.616 2.489 -16.988 1.00 96.88 90 GLU A N 1
ATOM 717 C CA . GLU A 1 90 ? 12.158 2.556 -16.889 1.00 96.88 90 GLU A CA 1
ATOM 718 C C . GLU A 1 90 ? 11.577 1.305 -16.214 1.00 96.88 90 GLU A C 1
ATOM 720 O O . GLU A 1 90 ? 10.787 1.423 -15.284 1.00 96.88 90 GLU A O 1
ATOM 725 N N . LEU A 1 91 ? 12.014 0.108 -16.617 1.00 96.19 91 LEU A N 1
ATOM 726 C CA . LEU A 1 91 ? 11.551 -1.147 -16.023 1.00 96.19 91 LEU A CA 1
ATOM 727 C C . LEU A 1 91 ? 11.878 -1.242 -14.527 1.00 96.19 91 LEU A C 1
ATOM 729 O O . LEU A 1 91 ? 11.049 -1.733 -13.761 1.00 96.19 91 LEU A O 1
ATOM 733 N N . VAL A 1 92 ? 13.062 -0.783 -14.113 1.00 96.06 92 VAL A N 1
ATOM 734 C CA . VAL A 1 92 ? 13.434 -0.709 -12.691 1.00 96.06 92 VAL A CA 1
ATOM 735 C C . VAL A 1 92 ? 12.492 0.242 -11.958 1.00 96.06 92 VAL A C 1
ATOM 737 O O . VAL A 1 92 ? 11.825 -0.187 -11.027 1.00 96.06 92 VAL A O 1
ATOM 740 N N . ALA A 1 93 ? 12.326 1.472 -12.449 1.00 94.38 93 ALA A N 1
ATOM 741 C CA . ALA A 1 93 ? 11.461 2.459 -11.804 1.00 94.38 93 ALA A CA 1
ATOM 742 C C . ALA A 1 93 ? 10.001 1.985 -11.682 1.00 94.38 93 ALA A C 1
ATOM 744 O O . ALA A 1 93 ? 9.362 2.195 -10.654 1.00 94.38 93 ALA A O 1
ATOM 745 N N . MET A 1 94 ? 9.466 1.316 -12.709 1.00 93.38 94 MET A N 1
ATOM 746 C CA . MET A 1 94 ? 8.124 0.729 -12.645 1.00 93.38 94 MET A CA 1
ATOM 747 C C . MET A 1 94 ? 8.043 -0.435 -11.651 1.00 93.38 94 MET A C 1
ATOM 749 O O . MET A 1 94 ? 7.014 -0.598 -11.004 1.00 93.38 94 MET A O 1
ATOM 753 N N . SER A 1 95 ? 9.103 -1.239 -11.520 1.00 89.88 95 SER A N 1
ATOM 754 C CA . SER A 1 95 ? 9.149 -2.329 -10.536 1.00 89.88 95 SER A CA 1
ATOM 755 C C . SER A 1 95 ? 9.148 -1.772 -9.113 1.00 89.88 95 SER A C 1
ATOM 757 O O . SER A 1 95 ? 8.323 -2.198 -8.310 1.00 89.88 95 SER A O 1
ATOM 759 N N . ASP A 1 96 ? 9.963 -0.749 -8.845 1.00 90.94 96 ASP A N 1
ATOM 760 C CA . ASP A 1 96 ? 10.013 -0.070 -7.545 1.00 90.94 96 ASP A CA 1
ATOM 761 C C . ASP A 1 96 ? 8.641 0.519 -7.169 1.00 90.94 96 ASP A C 1
ATOM 763 O O . ASP A 1 96 ? 8.173 0.376 -6.040 1.00 90.94 96 ASP A O 1
ATOM 767 N N . GLN A 1 97 ? 7.943 1.130 -8.136 1.00 88.06 97 GLN A N 1
ATOM 768 C CA . GLN A 1 97 ? 6.583 1.644 -7.936 1.00 88.06 97 GLN A CA 1
ATOM 769 C C . GLN A 1 97 ? 5.579 0.537 -7.588 1.00 88.06 97 GLN A C 1
ATOM 771 O O . GLN A 1 97 ? 4.727 0.734 -6.722 1.00 88.06 97 GLN A O 1
ATOM 776 N N . ILE A 1 98 ? 5.664 -0.623 -8.250 1.00 85.69 98 ILE A N 1
ATOM 777 C CA . ILE A 1 98 ? 4.801 -1.778 -7.958 1.00 85.69 98 ILE A CA 1
ATOM 778 C C . ILE A 1 98 ? 5.080 -2.309 -6.551 1.00 85.69 98 ILE A C 1
ATOM 780 O O . ILE A 1 98 ? 4.141 -2.594 -5.808 1.00 85.69 98 ILE A O 1
ATOM 784 N N . GLU A 1 99 ? 6.351 -2.436 -6.172 1.00 85.06 99 GLU A N 1
ATOM 785 C CA . GLU A 1 99 ? 6.751 -2.907 -4.845 1.00 85.06 99 GLU A CA 1
ATOM 786 C C . GLU A 1 99 ? 6.257 -1.965 -3.745 1.00 85.06 99 GLU A C 1
ATOM 788 O O . GLU A 1 99 ? 5.643 -2.420 -2.778 1.00 85.06 99 GLU A O 1
ATOM 793 N N . GLN A 1 100 ? 6.428 -0.654 -3.928 1.00 84.81 100 GLN A N 1
ATOM 794 C CA . GLN A 1 100 ? 5.935 0.348 -2.988 1.00 84.81 100 GLN A CA 1
ATOM 795 C C . GLN A 1 100 ? 4.404 0.324 -2.870 1.00 84.81 100 GLN A C 1
ATOM 797 O O . GLN A 1 100 ? 3.870 0.343 -1.760 1.00 84.81 100 GLN A O 1
ATOM 802 N N . ALA A 1 101 ? 3.687 0.231 -3.995 1.00 81.38 101 ALA A N 1
ATOM 803 C CA . ALA A 1 101 ? 2.228 0.135 -3.992 1.00 81.38 101 ALA A CA 1
ATOM 804 C C . ALA A 1 101 ? 1.740 -1.142 -3.286 1.00 81.38 101 ALA A C 1
ATOM 806 O O . ALA A 1 101 ? 0.787 -1.099 -2.509 1.00 81.38 101 ALA A O 1
ATOM 807 N N . ASN A 1 102 ? 2.418 -2.273 -3.500 1.00 80.94 102 ASN A N 1
ATOM 808 C CA . ASN A 1 102 ? 2.099 -3.525 -2.819 1.00 80.94 102 ASN A CA 1
ATOM 809 C C . ASN A 1 102 ? 2.359 -3.444 -1.309 1.00 80.94 102 ASN A C 1
ATOM 811 O O . ASN A 1 102 ? 1.535 -3.929 -0.534 1.00 80.94 102 ASN A O 1
ATOM 815 N N . ALA A 1 103 ? 3.458 -2.815 -0.882 1.00 81.94 103 ALA A N 1
ATOM 816 C CA . ALA A 1 103 ? 3.745 -2.601 0.535 1.00 81.94 103 ALA A CA 1
ATOM 817 C C . ALA A 1 103 ? 2.643 -1.762 1.204 1.00 81.94 103 ALA A C 1
ATOM 819 O O . ALA A 1 103 ? 2.085 -2.181 2.220 1.00 81.94 103 ALA A O 1
ATOM 820 N N . GLN A 1 104 ? 2.253 -0.647 0.575 1.00 83.19 104 GLN A N 1
ATOM 821 C CA . GLN A 1 104 ? 1.175 0.212 1.070 1.00 83.19 104 GLN A CA 1
ATOM 822 C C . GLN A 1 104 ? -0.169 -0.525 1.134 1.00 83.19 104 GLN A C 1
ATOM 824 O O . GLN A 1 104 ? -0.920 -0.382 2.099 1.00 83.19 104 GLN A O 1
ATOM 829 N N . ARG A 1 105 ? -0.466 -1.355 0.126 1.00 85.44 105 ARG A N 1
ATOM 830 C CA . ARG A 1 105 ? -1.673 -2.189 0.096 1.00 85.44 105 ARG A CA 1
ATOM 831 C C . ARG A 1 105 ? -1.706 -3.172 1.267 1.00 85.44 105 ARG A C 1
ATOM 833 O O . ARG A 1 105 ? -2.759 -3.326 1.880 1.00 85.44 105 ARG A O 1
ATOM 840 N N . ILE A 1 106 ? -0.591 -3.840 1.576 1.00 83.75 106 ILE A N 1
ATOM 841 C CA . ILE A 1 106 ? -0.514 -4.778 2.710 1.00 83.75 106 ILE A CA 1
ATOM 842 C C . ILE A 1 106 ? -0.752 -4.039 4.028 1.00 83.75 106 ILE A C 1
ATOM 844 O O . ILE A 1 106 ? -1.528 -4.515 4.855 1.00 83.75 106 ILE A O 1
ATOM 848 N N . GLU A 1 107 ? -0.148 -2.865 4.207 1.00 84.62 107 GLU A N 1
ATOM 849 C CA . GLU A 1 107 ? -0.374 -2.026 5.386 1.00 84.62 107 GLU A CA 1
ATOM 850 C C . GLU A 1 107 ? -1.859 -1.661 5.537 1.00 84.62 107 GLU A C 1
ATOM 852 O O . GLU A 1 107 ? -2.455 -1.921 6.584 1.00 84.62 107 GLU A O 1
ATOM 857 N N . SER A 1 108 ? -2.501 -1.187 4.464 1.00 85.94 108 SER A N 1
ATOM 858 C CA . SER A 1 108 ? -3.930 -0.851 4.482 1.00 85.94 108 SER A CA 1
ATOM 859 C C . SER A 1 108 ? -4.835 -2.059 4.751 1.00 85.94 108 SER A C 1
ATOM 861 O O . SER A 1 108 ? -5.841 -1.927 5.447 1.00 85.94 108 SER A O 1
ATOM 863 N N . LEU A 1 109 ? -4.488 -3.252 4.252 1.00 82.69 109 LEU A N 1
ATOM 864 C CA . LEU A 1 109 ?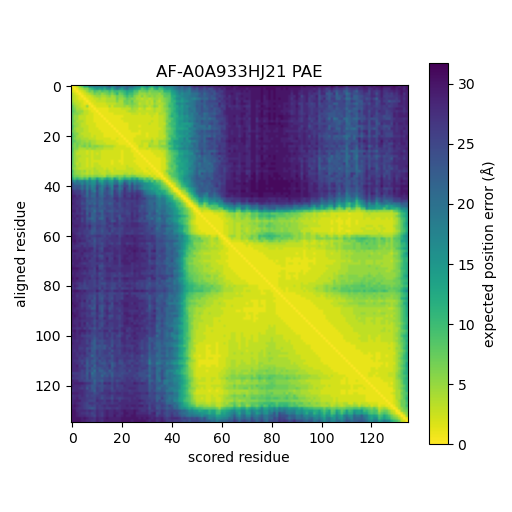 -5.215 -4.486 4.572 1.00 82.69 109 LEU A CA 1
ATOM 865 C C . LEU A 1 109 ? -5.100 -4.846 6.057 1.00 82.69 109 LEU A C 1
ATOM 867 O O . LEU A 1 109 ? -6.093 -5.222 6.678 1.00 82.69 109 LEU A O 1
ATOM 871 N N . VAL A 1 110 ? -3.907 -4.718 6.640 1.00 83.38 110 VAL A N 1
ATOM 872 C CA . VAL A 1 110 ? -3.681 -4.989 8.066 1.00 83.38 110 VAL A CA 1
ATOM 873 C C . VAL A 1 110 ? -4.467 -4.009 8.936 1.00 83.38 110 VAL A C 1
ATOM 875 O O . VAL A 1 110 ? -5.093 -4.421 9.914 1.00 83.38 110 VAL A O 1
ATOM 878 N N . GLU A 1 111 ? -4.469 -2.724 8.591 1.00 85.38 111 GLU A N 1
ATOM 879 C CA . GLU A 1 111 ? -5.251 -1.715 9.310 1.00 85.38 111 GLU A CA 1
ATOM 880 C C . GLU A 1 111 ? -6.755 -1.952 9.190 1.00 85.38 111 GLU A C 1
ATOM 882 O O . GLU A 1 111 ? -7.470 -1.901 10.193 1.00 85.38 111 GLU A O 1
ATOM 887 N N . LEU A 1 112 ? -7.236 -2.309 7.998 1.00 87.31 112 LEU A N 1
ATOM 888 C CA . LEU A 1 112 ? -8.643 -2.630 7.784 1.00 87.31 112 LEU A CA 1
ATOM 889 C C . LEU A 1 112 ? -9.069 -3.879 8.570 1.00 87.31 112 LEU A C 1
ATOM 891 O O . LEU A 1 112 ? -10.159 -3.908 9.142 1.00 87.31 112 LEU A O 1
ATOM 895 N N . ALA A 1 113 ? -8.204 -4.894 8.653 1.00 84.88 113 ALA A N 1
ATOM 896 C CA . ALA A 1 113 ? -8.471 -6.105 9.426 1.00 84.88 113 ALA A CA 1
ATOM 897 C C . ALA A 1 113 ? -8.604 -5.784 10.922 1.00 84.88 113 ALA A C 1
ATOM 899 O O . ALA A 1 113 ? -9.542 -6.252 11.572 1.00 84.88 113 ALA A O 1
ATOM 900 N N . LYS A 1 114 ? -7.727 -4.915 11.449 1.00 87.06 114 LYS A N 1
ATOM 901 C CA . LYS A 1 114 ? -7.820 -4.401 12.825 1.00 87.06 114 LYS A CA 1
ATOM 902 C C . LYS A 1 114 ? -9.124 -3.635 13.049 1.00 87.06 114 LYS A C 1
ATOM 904 O O . LYS A 1 114 ? -9.799 -3.891 14.044 1.00 87.06 114 LYS A O 1
ATOM 909 N N . LEU A 1 115 ? -9.494 -2.741 12.127 1.00 89.12 115 LEU A N 1
ATOM 910 C CA . LEU A 1 115 ? -10.717 -1.937 12.216 1.00 89.12 115 LEU A CA 1
ATOM 911 C C . LEU A 1 115 ? -11.979 -2.813 12.236 1.00 89.12 115 LEU A C 1
ATOM 913 O O . LEU A 1 115 ? -12.886 -2.570 13.027 1.00 89.12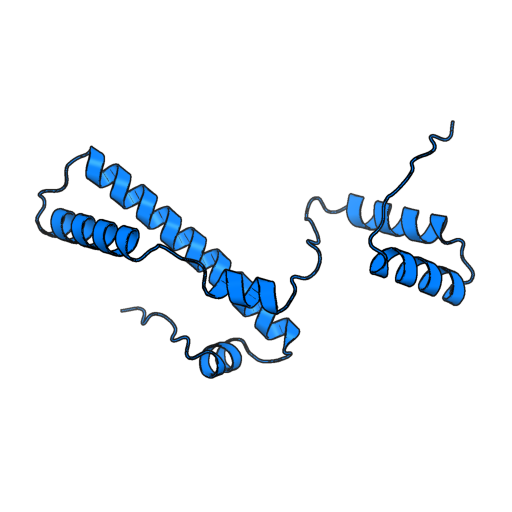 115 LEU A O 1
ATOM 917 N N . ARG A 1 116 ? -12.009 -3.867 11.413 1.00 88.75 116 ARG A N 1
ATOM 918 C CA . ARG A 1 116 ? -13.106 -4.847 11.351 1.00 88.75 116 ARG A CA 1
ATOM 919 C C . ARG A 1 116 ? -13.019 -5.957 12.402 1.00 88.75 116 ARG A C 1
ATOM 921 O O . ARG A 1 116 ? -13.893 -6.817 12.437 1.00 88.75 116 ARG A O 1
ATOM 928 N N . GLN A 1 117 ? -11.977 -5.957 13.236 1.00 91.19 117 GLN A N 1
ATOM 929 C CA . GLN A 1 117 ? -11.713 -6.988 14.246 1.00 91.19 117 GLN A CA 1
ATOM 930 C C . GLN A 1 117 ? -11.722 -8.419 13.671 1.00 91.19 117 GLN A C 1
ATOM 932 O O . GLN A 1 117 ? -12.202 -9.356 14.308 1.00 91.19 117 GLN A O 1
ATOM 937 N N . THR A 1 118 ? -11.185 -8.588 12.461 1.00 89.00 118 THR A N 1
ATOM 938 C CA . THR A 1 118 ? -11.076 -9.880 11.766 1.00 89.00 118 THR A CA 1
ATOM 939 C C . THR A 1 118 ? -9.611 -10.227 11.489 1.00 89.00 118 THR A C 1
ATOM 941 O O . THR A 1 118 ? -8.722 -9.387 11.643 1.00 89.00 118 THR A O 1
ATOM 944 N N . SER A 1 119 ? -9.326 -11.472 11.102 1.00 87.62 119 SER A N 1
ATOM 945 C CA . SER A 1 119 ? -7.984 -11.840 10.641 1.00 87.62 119 SER A CA 1
ATOM 946 C C . SER A 1 119 ? -7.720 -11.273 9.246 1.00 87.62 119 SER A C 1
ATOM 948 O O . SER A 1 119 ? -8.644 -11.064 8.458 1.00 87.62 119 SER A O 1
ATOM 950 N N . LEU A 1 120 ? -6.443 -11.057 8.921 1.00 81.50 120 LEU A N 1
ATOM 951 C CA . LEU A 1 120 ? -6.042 -10.634 7.579 1.00 81.50 120 LEU A CA 1
ATOM 952 C C . LEU A 1 120 ? -6.516 -11.635 6.512 1.00 81.50 120 LEU A C 1
ATOM 954 O O . LEU A 1 120 ? -7.045 -11.218 5.487 1.00 81.50 120 LEU A O 1
ATOM 958 N N . ASP A 1 121 ? -6.401 -12.938 6.781 1.00 84.81 121 ASP A N 1
ATOM 959 C CA . ASP A 1 121 ? -6.837 -13.991 5.857 1.00 84.81 121 ASP A CA 1
ATOM 960 C C . ASP A 1 121 ? -8.344 -13.936 5.577 1.00 84.81 121 ASP A C 1
ATOM 962 O O . ASP A 1 121 ? -8.761 -13.996 4.421 1.00 84.81 121 ASP A O 1
ATOM 966 N N . ASN A 1 122 ? -9.165 -13.765 6.620 1.00 83.81 122 ASN A N 1
ATOM 967 C CA . ASN A 1 122 ? -10.614 -13.647 6.462 1.00 83.81 122 ASN A CA 1
ATOM 968 C C . ASN A 1 122 ? -10.979 -12.366 5.708 1.00 83.81 122 ASN A C 1
ATOM 970 O O . ASN A 1 122 ? -11.813 -12.405 4.811 1.00 83.81 122 ASN A O 1
ATOM 974 N N . LEU A 1 123 ? -10.318 -11.242 6.015 1.00 88.81 123 LEU A N 1
ATOM 975 C CA . LEU A 1 123 ? -10.529 -9.997 5.279 1.00 88.81 123 LEU A CA 1
ATOM 976 C C . LEU A 1 123 ? -10.197 -10.159 3.791 1.00 8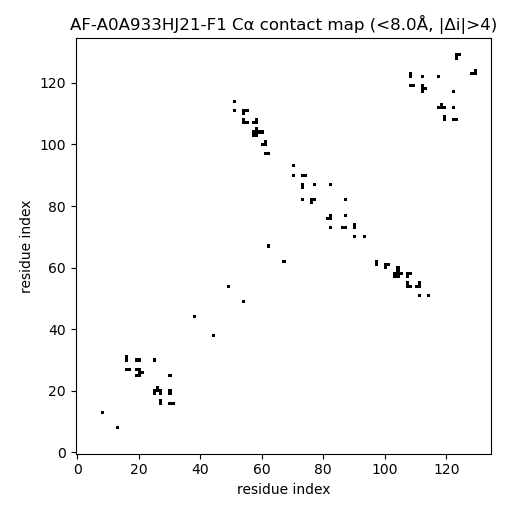8.81 123 LEU A C 1
ATOM 978 O O . LEU A 1 123 ? -10.964 -9.727 2.935 1.00 88.81 123 LEU A O 1
A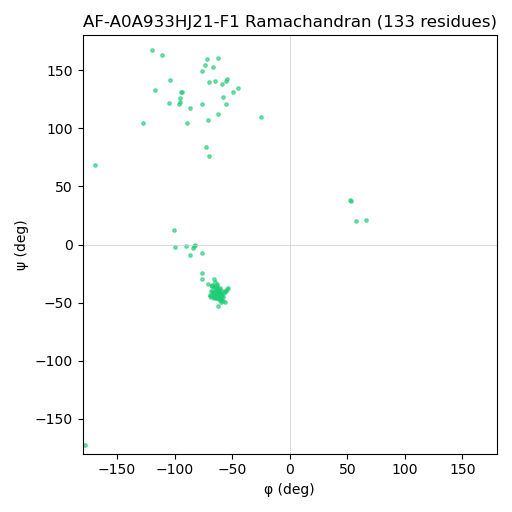TOM 982 N N . MET A 1 124 ? -9.047 -10.755 3.475 1.00 85.44 124 MET A N 1
ATOM 983 C CA . MET A 1 124 ? -8.627 -10.977 2.093 1.00 85.44 124 MET A CA 1
ATOM 984 C C . MET A 1 124 ? -9.604 -11.901 1.361 1.00 85.44 124 MET A C 1
ATOM 986 O O . MET A 1 124 ? -9.953 -11.617 0.216 1.00 85.44 124 MET A O 1
ATOM 990 N N . HIS A 1 125 ? -10.101 -12.944 2.033 1.00 88.12 125 HIS A N 1
ATOM 991 C CA . HIS A 1 125 ? -11.150 -13.815 1.506 1.00 88.12 125 HIS A CA 1
ATOM 992 C C . HIS A 1 125 ? -12.441 -13.041 1.196 1.00 88.12 125 HIS A C 1
ATOM 994 O O . HIS A 1 125 ? -12.947 -13.132 0.078 1.00 88.12 125 HIS A O 1
ATOM 1000 N N . ASP A 1 126 ? -12.923 -12.224 2.136 1.00 87.00 126 ASP A N 1
ATOM 1001 C CA . ASP A 1 126 ? -14.146 -11.424 1.986 1.00 87.00 126 ASP A CA 1
ATOM 1002 C C . ASP A 1 126 ? -14.041 -10.387 0.857 1.00 87.00 126 ASP A C 1
ATOM 1004 O O . ASP A 1 126 ? -15.022 -10.096 0.172 1.00 87.00 126 ASP A O 1
ATOM 1008 N N . LEU A 1 127 ? -12.846 -9.828 0.644 1.00 84.50 127 LEU A N 1
ATOM 1009 C CA . LEU A 1 127 ? -12.566 -8.878 -0.436 1.00 84.50 127 LEU A CA 1
ATOM 1010 C C . LEU A 1 127 ? -12.241 -9.559 -1.778 1.00 84.50 127 LEU A C 1
ATOM 1012 O O . LEU A 1 127 ? -12.019 -8.865 -2.770 1.00 84.50 127 LEU A O 1
ATOM 1016 N N . GLY A 1 128 ? -12.187 -10.895 -1.833 1.00 85.56 128 GLY A N 1
ATOM 1017 C CA . GLY A 1 128 ? -11.799 -11.642 -3.033 1.00 85.56 128 GLY A CA 1
ATOM 1018 C C . GLY A 1 128 ? -10.334 -11.440 -3.445 1.00 85.56 128 GLY A C 1
ATOM 1019 O O . GLY A 1 128 ? -9.974 -11.663 -4.602 1.00 85.56 128 GLY A O 1
ATOM 1020 N N . ILE A 1 129 ? -9.475 -11.007 -2.520 1.00 83.12 129 ILE A N 1
ATOM 1021 C CA . ILE A 1 129 ? -8.051 -10.773 -2.758 1.00 83.12 129 ILE A CA 1
ATOM 1022 C C . ILE A 1 129 ? -7.308 -12.087 -2.537 1.00 83.12 129 ILE A C 1
ATOM 1024 O O . ILE A 1 129 ? -7.265 -12.626 -1.435 1.00 83.12 129 ILE A O 1
ATOM 1028 N N . THR A 1 130 ? -6.678 -12.594 -3.591 1.00 72.75 130 THR A N 1
ATOM 1029 C CA . THR A 1 130 ? -5.824 -13.782 -3.493 1.00 72.75 130 THR A CA 1
ATOM 1030 C C . THR A 1 130 ? -4.379 -13.342 -3.292 1.00 72.75 130 THR A C 1
ATOM 1032 O O . THR A 1 130 ? -3.889 -12.480 -4.026 1.00 72.75 130 THR A O 1
ATOM 1035 N N . ALA A 1 131 ? -3.683 -13.923 -2.312 1.00 61.19 131 ALA A N 1
ATOM 1036 C CA . ALA A 1 131 ? -2.245 -13.718 -2.180 1.00 61.19 131 ALA A CA 1
ATOM 1037 C C . ALA A 1 131 ? -1.539 -14.189 -3.468 1.00 61.19 131 ALA A C 1
ATOM 1039 O O . ALA A 1 131 ? -1.910 -15.235 -4.012 1.00 61.19 131 ALA A O 1
ATOM 1040 N N . PRO A 1 132 ? -0.544 -13.448 -3.985 1.00 55.16 132 PRO A N 1
ATOM 1041 C CA . PRO A 1 132 ? 0.225 -13.916 -5.127 1.00 55.16 132 PRO A CA 1
ATOM 1042 C C . PRO A 1 132 ? 0.874 -15.258 -4.773 1.00 55.16 132 PRO A C 1
ATOM 1044 O O . PRO A 1 132 ? 1.542 -15.382 -3.747 1.00 55.16 132 PRO A O 1
ATOM 1047 N N . ALA A 1 133 ? 0.651 -16.271 -5.613 1.00 39.91 133 ALA A N 1
ATOM 1048 C CA . ALA A 1 133 ? 1.307 -17.560 -5.463 1.00 39.91 133 ALA A CA 1
ATOM 1049 C C . ALA A 1 133 ? 2.820 -17.348 -5.610 1.00 39.91 133 ALA A C 1
ATOM 1051 O O . ALA A 1 133 ? 3.293 -16.976 -6.684 1.00 39.91 133 ALA A O 1
ATOM 1052 N N . TYR A 1 134 ? 3.567 -17.545 -4.526 1.00 35.66 134 TYR A N 1
ATOM 1053 C CA . TYR A 1 134 ? 5.021 -17.611 -4.586 1.00 35.66 134 TYR A CA 1
ATOM 1054 C C . TYR A 1 134 ? 5.376 -18.932 -5.285 1.00 35.66 134 TYR A C 1
ATOM 1056 O O . TYR A 1 134 ? 5.143 -20.003 -4.723 1.00 35.66 134 TYR A O 1
ATOM 1064 N N . VAL A 1 135 ? 5.841 -18.850 -6.535 1.00 31.67 135 VAL A N 1
ATOM 1065 C CA . VAL A 1 135 ? 6.380 -19.976 -7.319 1.00 31.67 135 VAL A CA 1
ATOM 1066 C C . VAL A 1 135 ? 7.888 -19.870 -7.437 1.00 31.67 135 VAL A C 1
ATOM 1068 O O . VAL A 1 135 ? 8.382 -18.732 -7.607 1.00 31.67 135 VAL A O 1
#

Foldseek 3Di:
DDDDDDDDDDPVVQVVLVVVCVVVVHDSVVSVVVVVVVVVVDPPDPDPQDDLVRLVVLLVDDDDPVLVVLLVVLVVCVVVVNHDPVSVVVNVVSVVRRVVSVVSNVVSLVSSCVVVVHDSVVSCVVVVHDDPPDD

Radius of gyration: 23.2 Å; Cα contacts (8 Å, |Δi|>4): 65; chains: 1; bounding box: 35×54×64 Å